Protein AF-X1CKN4-F1 (afdb_monomer_lite)

Radius of gyration: 12.44 Å; chains: 1; bounding box: 24×24×39 Å

pLDDT: mean 94.7, std 7.76, range [53.31, 98.44]

Sequence (73 aa):
CKIIDQLYEANTFILGFSGGEPLLRKDIFEIFQYASKKMNIALATNGIFITPQIAEKLKDAGVGYVQISNDYN

InterPro domains:
  IPR007197 Radical SAM [PF04055] (4-69)
  IPR013785 Aldolase-type TIM barrel [G3DSA:3.20.20.70] (1-73)
  IPR050377 Radical SAM PqqA peptide cyclase/Mycofactocin maturase MftC-like [PTHR11228] (2-69)
  IPR058240 Radical SAM superfamily [SSF102114] (2-71)

Organism: NCBI:txid412755

Foldseek 3Di:
DVVLVVC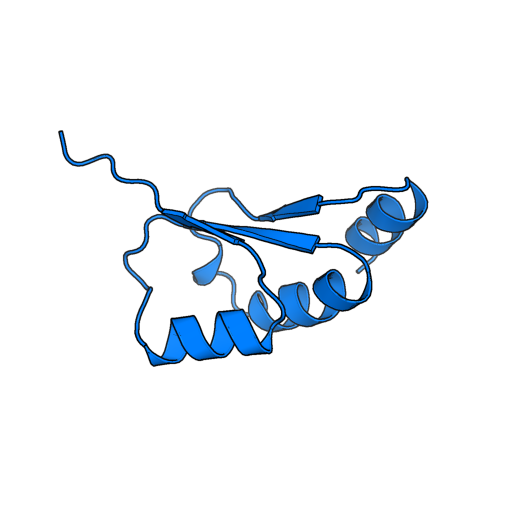LVVVPAEDEDDDAALVVDPCSLVVLLVNLVRHAYEYEHCCPPDDPVVVVSCVVSRHPYYHHDDPPD

Secondary structure (DSSP, 8-state):
-HHHHHHHHTT--EEEE-SS-GGGSTTHHHHHHHHHTTSEEEEEE-STT--HHHHHHHHHTTEEEEEE-----

Structure (mmCIF, N/CA/C/O backbone):
data_AF-X1CKN4-F1
#
_entry.id   AF-X1CKN4-F1
#
loop_
_atom_site.group_PDB
_atom_site.id
_atom_site.type_symbol
_atom_site.label_atom_id
_atom_site.label_alt_id
_atom_site.label_comp_id
_atom_site.label_asym_id
_atom_site.label_entity_id
_atom_site.label_seq_id
_atom_site.pdbx_PDB_ins_code
_atom_site.Cartn_x
_atom_site.Cartn_y
_atom_site.Cartn_z
_atom_site.occupancy
_atom_site.B_iso_or_equiv
_atom_site.auth_seq_id
_atom_site.auth_comp_id
_atom_site.auth_asym_id
_atom_site.auth_atom_id
_atom_site.pdbx_PDB_model_num
ATOM 1 N N . CYS A 1 1 ? 0.200 1.738 12.964 1.00 72.12 1 CYS A N 1
ATOM 2 C CA . CYS A 1 1 ? 0.821 2.833 12.190 1.00 72.12 1 CYS A CA 1
ATOM 3 C C . CYS A 1 1 ? 0.202 4.134 12.668 1.00 72.12 1 CYS A C 1
ATOM 5 O O . CYS A 1 1 ? -0.864 4.472 12.176 1.00 72.12 1 CYS A O 1
ATOM 7 N N . LYS A 1 2 ? 0.833 4.852 13.609 1.00 90.62 2 LYS A N 1
ATOM 8 C CA . LYS A 1 2 ? 0.178 5.946 14.356 1.00 90.62 2 LYS A CA 1
ATOM 9 C C . LYS A 1 2 ? -0.550 6.970 13.467 1.00 90.62 2 LYS A C 1
ATOM 11 O O . LYS A 1 2 ? -1.672 7.334 13.773 1.00 90.62 2 LYS A O 1
ATOM 16 N N . ILE A 1 3 ? 0.048 7.368 12.342 1.00 96.31 3 ILE A N 1
ATOM 17 C CA . ILE A 1 3 ? -0.561 8.326 11.400 1.00 96.31 3 ILE A CA 1
ATOM 18 C C . ILE A 1 3 ? -1.783 7.738 10.676 1.00 96.31 3 ILE A C 1
ATOM 20 O O . ILE A 1 3 ? -2.781 8.422 10.502 1.00 96.31 3 ILE A O 1
ATOM 24 N N . ILE A 1 4 ? -1.732 6.468 10.268 1.00 97.50 4 ILE A N 1
ATOM 25 C CA . ILE A 1 4 ? -2.850 5.805 9.572 1.00 97.50 4 ILE A CA 1
ATOM 26 C C . ILE A 1 4 ? -4.049 5.666 10.513 1.00 97.50 4 ILE A C 1
ATOM 28 O O . ILE A 1 4 ? -5.183 5.871 10.093 1.00 97.50 4 ILE A O 1
ATOM 32 N N . ASP A 1 5 ? -3.789 5.354 11.783 1.00 97.94 5 ASP A N 1
ATOM 33 C CA . ASP A 1 5 ? -4.830 5.258 12.805 1.00 97.94 5 ASP A CA 1
ATOM 34 C C . ASP A 1 5 ? -5.468 6.632 13.067 1.00 97.94 5 ASP A C 1
ATOM 36 O O . ASP A 1 5 ? -6.687 6.746 13.042 1.00 97.94 5 ASP A O 1
ATOM 40 N N . GLN A 1 6 ? -4.661 7.694 13.167 1.00 98.31 6 GLN A N 1
ATOM 41 C CA . GLN A 1 6 ? -5.154 9.073 13.295 1.00 98.31 6 GLN A CA 1
ATOM 42 C C . GLN A 1 6 ? -6.004 9.524 12.098 1.00 98.31 6 GLN A C 1
ATOM 44 O O . GLN A 1 6 ? -7.020 10.189 12.278 1.00 98.31 6 GLN A O 1
ATOM 49 N N . LEU A 1 7 ? -5.611 9.167 10.871 1.00 97.88 7 LEU A N 1
ATOM 50 C CA . LEU A 1 7 ? -6.386 9.490 9.668 1.00 97.88 7 LEU A CA 1
ATOM 51 C C . LEU A 1 7 ? -7.730 8.756 9.646 1.00 97.88 7 LEU A C 1
ATOM 53 O O . LEU A 1 7 ? -8.747 9.349 9.281 1.00 97.88 7 LEU A O 1
ATOM 57 N N . TYR A 1 8 ? -7.741 7.492 10.066 1.00 97.94 8 TYR A N 1
ATOM 58 C CA . TYR A 1 8 ? -8.970 6.720 10.206 1.00 97.94 8 TYR A CA 1
ATOM 59 C C . TYR A 1 8 ? -9.892 7.306 11.284 1.00 97.94 8 TYR A C 1
ATOM 61 O O . TYR A 1 8 ? -11.074 7.515 11.025 1.00 97.94 8 TYR A O 1
ATOM 69 N N . GLU A 1 9 ? -9.352 7.652 12.457 1.00 98.12 9 GLU A N 1
ATOM 70 C CA . GLU A 1 9 ? -10.090 8.331 13.536 1.00 98.12 9 GLU A CA 1
ATOM 71 C C . GLU A 1 9 ? -10.651 9.694 13.093 1.00 98.12 9 GLU A C 1
ATOM 73 O O . GLU A 1 9 ? -11.714 10.112 13.549 1.00 98.12 9 GLU A O 1
ATOM 78 N N . ALA A 1 10 ? -9.982 10.362 12.149 1.00 98.19 10 ALA A N 1
ATOM 79 C CA . ALA A 1 10 ? -10.454 11.587 11.509 1.00 98.19 10 ALA A CA 1
ATOM 80 C C . ALA A 1 10 ? -11.506 11.357 10.398 1.00 98.19 10 ALA A C 1
ATOM 82 O O . ALA A 1 10 ? -11.853 12.301 9.691 1.00 98.19 10 ALA A O 1
ATOM 83 N N . ASN A 1 11 ? -12.036 10.137 10.244 1.00 97.81 11 ASN A N 1
ATOM 84 C CA . ASN A 1 11 ? -13.015 9.742 9.219 1.00 97.81 11 ASN A CA 1
ATOM 85 C C . ASN A 1 11 ? -12.517 9.902 7.771 1.00 97.81 11 ASN A C 1
ATOM 87 O O . ASN A 1 11 ? -13.296 10.174 6.854 1.00 97.81 11 ASN A O 1
ATOM 91 N N . THR A 1 12 ? -11.217 9.717 7.539 1.00 98.12 12 THR A N 1
ATOM 92 C CA . THR A 1 12 ? -10.671 9.677 6.176 1.00 98.12 12 THR A CA 1
ATOM 93 C C . THR A 1 12 ? -11.219 8.458 5.431 1.00 98.12 12 THR A C 1
ATOM 95 O O . THR A 1 12 ? -11.093 7.332 5.903 1.00 98.12 12 THR A O 1
ATOM 98 N N . PHE A 1 13 ? -11.811 8.663 4.250 1.00 96.88 13 PHE A N 1
ATOM 99 C CA . PHE A 1 13 ? -12.404 7.575 3.459 1.00 96.88 13 PHE A CA 1
ATOM 100 C C . PHE A 1 13 ? -11.414 6.910 2.487 1.00 96.88 13 PHE A C 1
ATOM 102 O O . PHE A 1 13 ? -11.432 5.688 2.310 1.00 96.88 13 PHE A O 1
ATOM 109 N N . ILE A 1 14 ? -10.548 7.713 1.858 1.00 97.88 14 ILE A N 1
ATOM 110 C CA . ILE A 1 14 ? -9.528 7.266 0.901 1.00 97.88 14 ILE A CA 1
ATOM 111 C C . ILE A 1 14 ? -8.161 7.749 1.377 1.00 97.88 14 ILE A C 1
ATOM 113 O O . ILE A 1 14 ? -7.978 8.937 1.636 1.00 97.88 14 ILE A O 1
ATOM 117 N N . LEU A 1 15 ? -7.196 6.834 1.437 1.00 97.81 15 LEU A N 1
ATOM 118 C CA . LEU A 1 15 ? -5.796 7.137 1.698 1.00 97.81 15 LEU A CA 1
ATOM 119 C C . LEU A 1 15 ? -4.973 6.954 0.419 1.00 97.81 15 LEU A C 1
ATOM 121 O O . LEU A 1 15 ? -4.825 5.841 -0.088 1.00 97.81 15 LEU A O 1
ATOM 125 N N . GLY A 1 16 ? -4.432 8.063 -0.087 1.00 97.56 16 GLY A N 1
ATOM 126 C CA . GLY A 1 16 ? -3.550 8.086 -1.250 1.00 97.56 16 GLY A CA 1
ATOM 127 C C . GLY A 1 16 ? -2.076 7.938 -0.873 1.00 97.56 16 GLY A C 1
ATOM 128 O O . GLY A 1 16 ? -1.567 8.682 -0.036 1.00 97.56 16 GLY A O 1
ATOM 129 N N . PHE A 1 17 ? -1.380 7.020 -1.538 1.00 96.88 17 PHE A N 1
ATOM 130 C CA . PHE A 1 17 ? 0.070 6.870 -1.485 1.00 96.88 17 PHE A CA 1
ATOM 131 C C . PHE A 1 17 ? 0.689 7.434 -2.759 1.00 96.88 17 PHE A C 1
ATOM 133 O O . PHE A 1 17 ? 0.380 6.988 -3.860 1.00 96.88 17 PHE A O 1
ATOM 140 N N . SER A 1 18 ? 1.557 8.425 -2.593 1.00 93.12 18 SER A N 1
ATOM 141 C CA . SER A 1 18 ? 2.259 9.135 -3.667 1.00 93.12 18 SER A CA 1
ATOM 142 C C . SER A 1 18 ? 3.679 9.509 -3.203 1.00 93.12 18 SER A C 1
ATOM 144 O O . SER A 1 18 ? 4.180 8.934 -2.233 1.00 93.12 18 SER A O 1
ATOM 146 N N . GLY A 1 19 ? 4.342 10.457 -3.876 1.00 86.81 19 GLY A N 1
ATOM 147 C CA . GLY A 1 19 ? 5.681 10.948 -3.541 1.00 86.81 19 GLY A CA 1
ATOM 148 C C . GLY A 1 19 ? 6.631 10.800 -4.727 1.00 86.81 19 GLY A C 1
ATOM 149 O O . GLY A 1 19 ? 6.297 11.226 -5.825 1.00 86.81 19 GLY A O 1
ATOM 150 N N . GLY A 1 20 ? 7.805 10.203 -4.495 1.00 88.12 20 GLY A N 1
ATOM 151 C CA . GLY A 1 20 ? 8.677 9.717 -5.570 1.00 88.12 20 GLY A CA 1
ATOM 152 C C . GLY A 1 20 ? 8.078 8.468 -6.221 1.00 88.12 20 GLY A C 1
ATOM 153 O O . GLY A 1 20 ? 7.138 8.559 -6.996 1.00 88.12 20 GLY A O 1
ATOM 154 N N . GLU A 1 21 ? 8.582 7.286 -5.861 1.00 94.88 21 GLU A N 1
ATOM 155 C CA . GLU A 1 21 ? 7.978 6.008 -6.262 1.00 94.88 21 GLU A CA 1
ATOM 156 C C . GLU A 1 21 ? 7.662 5.160 -5.017 1.00 94.88 21 GLU A C 1
ATOM 158 O O . GLU A 1 21 ? 8.593 4.644 -4.384 1.00 94.88 21 GLU A O 1
ATOM 163 N N . PRO A 1 22 ? 6.377 5.019 -4.627 1.00 95.69 22 PRO A N 1
ATOM 164 C CA . PRO A 1 22 ? 5.986 4.267 -3.435 1.00 95.69 22 PRO A CA 1
ATOM 165 C C . PRO A 1 22 ? 6.456 2.809 -3.435 1.00 95.69 22 PRO A C 1
ATOM 167 O O . PRO A 1 22 ? 6.787 2.287 -2.370 1.00 95.69 22 PRO A O 1
ATOM 170 N N . LEU A 1 23 ? 6.549 2.159 -4.602 1.00 95.75 23 LEU A N 1
ATOM 171 C CA . LEU A 1 23 ? 6.976 0.759 -4.717 1.00 95.75 23 LEU A CA 1
ATOM 172 C C . LEU A 1 23 ? 8.455 0.526 -4.363 1.00 95.75 23 LEU A C 1
ATOM 174 O O . LEU A 1 23 ? 8.849 -0.617 -4.143 1.00 95.75 23 LEU A O 1
ATOM 178 N N . LEU A 1 24 ? 9.273 1.581 -4.253 1.00 95.25 24 LEU A N 1
ATOM 179 C CA . LEU A 1 24 ? 10.663 1.475 -3.785 1.00 95.25 24 LEU A CA 1
ATOM 180 C C . LEU A 1 24 ? 10.779 1.313 -2.264 1.00 95.25 24 LEU A C 1
ATOM 182 O O . LEU A 1 24 ? 11.844 0.964 -1.745 1.00 95.25 24 LEU A O 1
ATOM 186 N N . ARG A 1 25 ? 9.704 1.585 -1.521 1.00 95.12 25 ARG A N 1
ATOM 187 C CA . ARG A 1 25 ? 9.698 1.471 -0.067 1.00 95.12 25 ARG A CA 1
ATOM 188 C C . ARG A 1 25 ? 9.572 -0.002 0.350 1.00 95.12 25 ARG A C 1
ATOM 190 O O . ARG A 1 25 ? 8.617 -0.682 -0.007 1.00 95.12 25 ARG A O 1
ATOM 197 N N . LYS A 1 26 ? 10.528 -0.490 1.150 1.00 96.00 26 LYS A N 1
ATOM 198 C CA . LYS A 1 26 ? 10.674 -1.920 1.504 1.00 96.00 26 LYS A CA 1
ATOM 199 C C . LYS A 1 26 ? 9.444 -2.533 2.189 1.00 96.00 26 LYS A C 1
ATOM 201 O O . LYS A 1 26 ? 9.139 -3.693 1.955 1.00 96.00 26 LYS A O 1
ATOM 206 N N . ASP A 1 27 ? 8.760 -1.754 3.017 1.00 96.88 27 ASP A N 1
ATOM 207 C CA . ASP A 1 27 ? 7.604 -2.139 3.838 1.00 96.88 27 ASP A CA 1
ATOM 208 C C . ASP A 1 27 ? 6.257 -1.723 3.212 1.00 96.88 27 ASP A C 1
ATOM 210 O O . ASP A 1 27 ? 5.221 -1.759 3.875 1.00 96.88 27 ASP A O 1
ATOM 214 N N . ILE A 1 28 ? 6.229 -1.310 1.938 1.00 97.06 28 ILE A N 1
ATOM 215 C CA . ILE A 1 28 ? 5.035 -0.688 1.345 1.00 97.06 28 ILE A CA 1
ATOM 216 C C . ILE A 1 28 ? 3.812 -1.618 1.309 1.00 97.06 28 ILE A C 1
ATOM 218 O O . ILE A 1 28 ? 2.703 -1.187 1.617 1.00 97.06 28 ILE A O 1
ATOM 222 N N . PHE A 1 29 ? 4.003 -2.904 1.006 1.00 97.81 29 PHE A N 1
ATOM 223 C CA . PHE A 1 29 ? 2.901 -3.868 0.953 1.00 97.81 29 PHE A CA 1
ATOM 224 C C . PHE A 1 29 ? 2.313 -4.152 2.339 1.00 97.81 29 PHE A C 1
ATOM 226 O O . PHE A 1 29 ? 1.098 -4.279 2.468 1.00 97.81 29 PHE A O 1
ATOM 233 N N . GLU A 1 30 ? 3.143 -4.183 3.384 1.00 98.12 30 GLU A N 1
ATOM 234 C CA . GLU A 1 30 ? 2.677 -4.319 4.771 1.00 98.12 30 GLU A CA 1
ATOM 235 C C . GLU A 1 30 ? 1.853 -3.095 5.189 1.00 98.12 30 GLU A C 1
ATOM 237 O O . GLU A 1 30 ? 0.810 -3.218 5.835 1.00 98.12 30 GLU A O 1
ATOM 242 N N . ILE A 1 31 ? 2.281 -1.902 4.765 1.00 97.88 31 ILE A N 1
ATOM 243 C CA . ILE A 1 31 ? 1.547 -0.658 5.002 1.00 97.88 31 ILE A CA 1
ATOM 244 C C . ILE A 1 31 ? 0.198 -0.670 4.286 1.00 97.88 31 ILE A C 1
ATOM 246 O O . ILE A 1 31 ? -0.809 -0.323 4.905 1.00 97.88 31 ILE A O 1
ATOM 250 N N . PHE A 1 32 ? 0.157 -1.083 3.018 1.00 98.25 32 PHE A N 1
ATOM 251 C CA . PHE A 1 32 ? -1.089 -1.223 2.265 1.00 98.25 32 PHE A CA 1
ATOM 252 C C . PHE A 1 32 ? -2.039 -2.209 2.945 1.00 98.25 32 PHE A C 1
ATOM 254 O O . PHE A 1 32 ? -3.176 -1.838 3.218 1.00 98.25 32 PHE A O 1
ATOM 261 N N . GLN A 1 33 ? -1.557 -3.396 3.327 1.00 98.25 33 GLN A N 1
ATOM 262 C CA . GLN A 1 33 ? -2.346 -4.402 4.053 1.00 98.25 33 GLN A CA 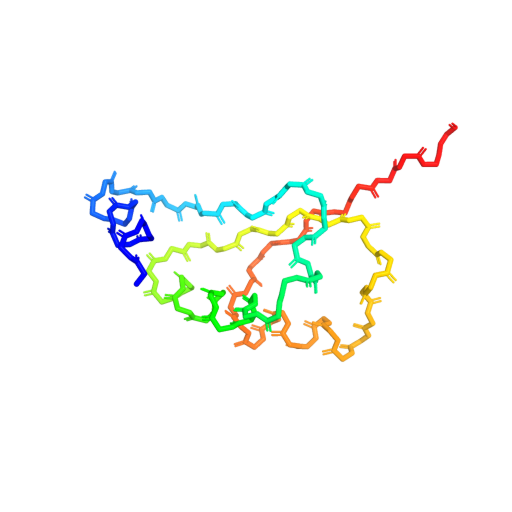1
ATOM 263 C C . GLN A 1 33 ? -2.881 -3.890 5.390 1.00 98.25 33 GLN A C 1
ATOM 265 O O . GLN A 1 33 ? -3.969 -4.266 5.830 1.00 98.25 33 GLN A O 1
ATOM 270 N N . TYR A 1 34 ? -2.104 -3.064 6.086 1.00 98.19 34 TYR A N 1
ATOM 271 C CA . TYR A 1 34 ? -2.544 -2.460 7.334 1.00 98.19 34 TYR A CA 1
ATOM 272 C C . TYR A 1 34 ? -3.617 -1.393 7.103 1.00 98.19 34 TYR A C 1
ATOM 274 O O . TYR A 1 34 ? -4.606 -1.336 7.837 1.00 98.19 34 TYR A O 1
ATOM 282 N N . ALA A 1 35 ? -3.410 -0.538 6.103 1.00 98.12 35 ALA A N 1
ATOM 283 C CA . ALA A 1 35 ? -4.284 0.583 5.798 1.00 98.12 35 ALA A CA 1
ATOM 284 C C . ALA A 1 35 ? -5.612 0.132 5.176 1.00 98.12 35 ALA A C 1
ATOM 286 O O . ALA A 1 35 ? -6.658 0.674 5.531 1.00 98.12 35 ALA A O 1
ATOM 287 N N . SER A 1 36 ? -5.589 -0.887 4.311 1.00 98.25 36 SER A N 1
ATOM 288 C CA . SER A 1 36 ? -6.764 -1.404 3.596 1.00 98.25 36 SER A CA 1
ATOM 289 C C . SER A 1 36 ? -7.814 -2.029 4.512 1.00 98.25 36 SER A C 1
ATOM 291 O O . SER A 1 36 ? -8.987 -2.093 4.163 1.00 98.25 36 SER A O 1
ATOM 293 N N . LYS A 1 37 ? -7.432 -2.403 5.739 1.00 97.75 37 LYS A N 1
ATOM 294 C CA . LYS A 1 37 ? -8.368 -2.826 6.795 1.00 97.75 37 LYS A CA 1
ATOM 295 C C . LYS A 1 37 ? -9.198 -1.675 7.378 1.00 97.75 37 LYS A C 1
ATOM 297 O O . LYS A 1 37 ? -10.111 -1.937 8.153 1.00 97.75 37 LYS A O 1
ATOM 302 N N . LYS A 1 38 ? -8.845 -0.420 7.079 1.00 97.94 38 LYS A N 1
ATOM 303 C CA . LYS A 1 38 ? -9.445 0.788 7.669 1.00 97.94 38 LYS A CA 1
ATOM 304 C C . LYS A 1 38 ? -9.992 1.763 6.631 1.00 97.94 38 LYS A C 1
ATOM 306 O O . LYS A 1 38 ? -10.996 2.415 6.882 1.00 97.94 38 LYS A O 1
ATOM 311 N N . MET A 1 39 ? -9.313 1.900 5.495 1.00 98.38 39 MET A N 1
ATOM 312 C CA . MET A 1 39 ? -9.591 2.918 4.482 1.00 98.38 39 MET A CA 1
ATOM 313 C C . MET A 1 39 ? -9.409 2.346 3.079 1.00 98.38 39 MET A C 1
ATOM 315 O O . MET A 1 39 ? -8.669 1.382 2.884 1.00 98.38 39 MET A O 1
ATOM 319 N N . ASN A 1 40 ? -10.028 2.981 2.085 1.00 98.31 40 ASN A N 1
ATOM 320 C CA . ASN A 1 40 ? -9.786 2.640 0.687 1.00 98.31 40 ASN A CA 1
ATOM 321 C C . ASN A 1 40 ? -8.408 3.146 0.260 1.00 98.31 40 ASN A C 1
ATOM 323 O O . ASN A 1 40 ? -8.083 4.316 0.467 1.00 98.31 40 ASN A O 1
ATOM 327 N N . ILE A 1 41 ? -7.599 2.275 -0.338 1.00 98.38 41 ILE A N 1
ATOM 328 C CA . ILE A 1 41 ? -6.212 2.599 -0.679 1.00 98.38 41 ILE A CA 1
ATOM 329 C C . ILE A 1 41 ? -6.090 2.936 -2.159 1.00 98.38 41 ILE A C 1
ATOM 331 O O . ILE A 1 41 ? -6.479 2.144 -3.022 1.00 98.38 41 ILE A O 1
ATOM 335 N N . ALA A 1 42 ? -5.511 4.104 -2.426 1.00 98.25 42 ALA A N 1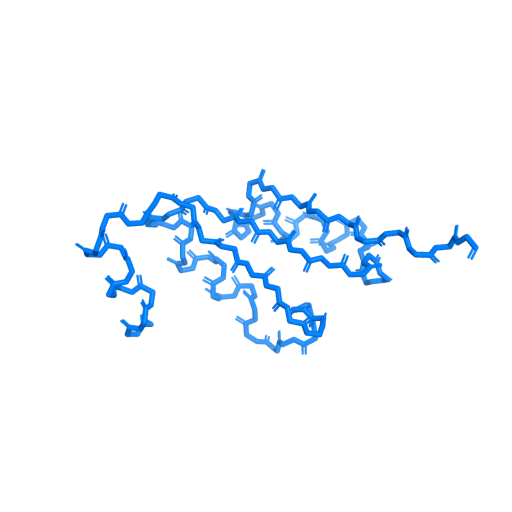
ATOM 336 C CA . ALA A 1 42 ? -5.148 4.574 -3.753 1.00 98.25 42 ALA A CA 1
ATOM 337 C C . ALA A 1 42 ? -3.621 4.679 -3.865 1.00 98.25 42 ALA A C 1
ATOM 339 O O . ALA A 1 42 ? -2.970 5.234 -2.982 1.00 98.25 42 ALA A O 1
ATOM 340 N N . LEU A 1 43 ? -3.047 4.171 -4.952 1.00 98.19 43 LEU A N 1
ATOM 341 C CA . LEU A 1 43 ? -1.619 4.262 -5.259 1.00 98.19 43 LEU A CA 1
ATOM 342 C C . LEU A 1 43 ? -1.411 5.142 -6.494 1.00 98.19 43 LEU A C 1
ATOM 344 O O . LEU A 1 43 ? -2.006 4.876 -7.530 1.00 98.19 43 LEU A O 1
ATOM 348 N N . ALA A 1 44 ? -0.530 6.134 -6.409 1.00 97.25 44 ALA A N 1
ATOM 349 C CA . ALA A 1 44 ? 0.046 6.822 -7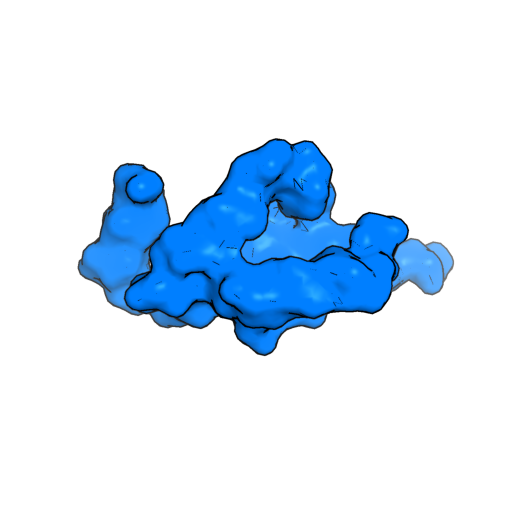.561 1.00 97.25 44 ALA A CA 1
ATOM 350 C C . ALA A 1 44 ? 1.485 6.327 -7.791 1.00 97.25 44 ALA A C 1
ATOM 352 O O . ALA A 1 44 ? 2.294 6.341 -6.863 1.00 97.25 44 ALA A O 1
ATOM 353 N N . THR A 1 45 ? 1.804 5.883 -9.008 1.00 95.88 45 THR A N 1
ATOM 354 C CA . THR A 1 45 ? 3.109 5.300 -9.380 1.00 95.88 45 THR A CA 1
ATOM 355 C C . THR A 1 45 ? 3.550 5.774 -10.766 1.00 95.88 45 THR A C 1
ATOM 357 O O . THR A 1 45 ? 2.718 6.095 -11.616 1.00 95.88 45 THR A O 1
ATOM 360 N N . ASN A 1 46 ? 4.861 5.781 -11.022 1.00 94.50 46 ASN A N 1
ATOM 361 C CA . ASN A 1 46 ? 5.413 5.991 -12.365 1.00 94.50 46 ASN A CA 1
ATOM 362 C C . ASN A 1 46 ? 5.236 4.770 -13.293 1.00 94.50 46 ASN A C 1
ATOM 364 O O . ASN A 1 46 ? 5.559 4.837 -14.475 1.00 94.50 46 ASN A O 1
ATOM 368 N N . GLY A 1 47 ? 4.756 3.640 -12.764 1.00 93.31 47 GLY A N 1
ATOM 369 C CA . GLY A 1 47 ? 4.440 2.438 -13.533 1.00 93.31 47 GLY A CA 1
ATOM 370 C C . GLY A 1 47 ? 5.636 1.559 -13.915 1.00 93.31 47 GLY A C 1
ATOM 371 O O . GLY A 1 47 ? 5.417 0.419 -14.316 1.00 93.31 47 GLY A O 1
ATOM 372 N N . ILE A 1 48 ? 6.886 2.010 -13.740 1.00 92.56 48 ILE A N 1
ATOM 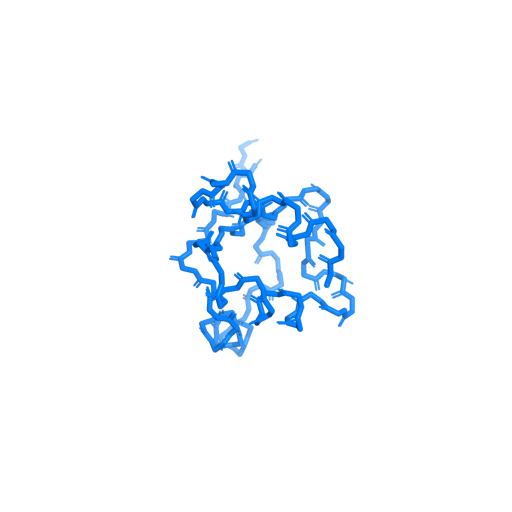373 C CA . ILE A 1 48 ? 8.099 1.291 -14.189 1.00 92.56 48 ILE A CA 1
ATOM 374 C C . ILE A 1 48 ? 8.214 -0.097 -13.542 1.00 92.56 48 ILE A C 1
ATOM 376 O O . ILE A 1 48 ? 8.655 -1.052 -14.178 1.00 92.56 48 ILE A O 1
ATOM 380 N N . PHE A 1 49 ? 7.805 -0.221 -12.278 1.00 92.25 49 PHE A N 1
ATOM 381 C CA . PHE A 1 49 ? 7.920 -1.463 -11.508 1.00 92.25 49 PHE A CA 1
ATOM 382 C C . PHE A 1 49 ? 6.670 -2.349 -11.564 1.00 92.25 49 PHE A C 1
ATOM 384 O O . PHE A 1 49 ? 6.629 -3.384 -10.897 1.00 92.25 49 PHE A O 1
ATOM 391 N N . ILE A 1 50 ? 5.643 -1.972 -12.329 1.00 94.50 50 ILE A N 1
ATOM 392 C CA . ILE A 1 50 ? 4.425 -2.775 -12.431 1.00 94.50 50 ILE A CA 1
ATOM 393 C C . ILE A 1 50 ? 4.688 -3.986 -13.330 1.00 94.50 50 ILE A C 1
ATOM 395 O O . ILE A 1 50 ? 4.720 -3.902 -14.554 1.00 94.50 50 ILE A O 1
ATOM 399 N N . THR A 1 51 ? 4.841 -5.144 -12.694 1.00 96.44 51 THR A N 1
ATOM 400 C CA . THR A 1 51 ? 4.804 -6.466 -13.330 1.00 96.44 51 THR A CA 1
ATOM 401 C C . THR A 1 51 ? 3.500 -7.185 -12.967 1.00 96.44 51 THR A C 1
ATOM 403 O O . THR A 1 51 ? 2.844 -6.784 -12.002 1.00 96.44 51 THR A O 1
ATOM 406 N N . PRO A 1 52 ? 3.119 -8.282 -13.651 1.00 97.94 52 PRO A N 1
ATOM 407 C CA . PRO A 1 52 ? 1.967 -9.091 -13.243 1.00 97.94 52 PRO A CA 1
ATOM 408 C C . PRO A 1 52 ? 2.031 -9.542 -11.776 1.00 97.94 52 PRO A C 1
ATOM 410 O O . PRO A 1 52 ? 1.032 -9.482 -11.067 1.00 97.94 52 PRO A O 1
ATOM 413 N N . GLN A 1 53 ? 3.221 -9.906 -11.287 1.00 97.81 53 GLN A N 1
ATOM 414 C CA . GLN A 1 53 ? 3.429 -10.314 -9.895 1.00 97.81 53 GLN A CA 1
ATOM 415 C C . GLN A 1 53 ? 3.259 -9.144 -8.918 1.00 97.81 53 GLN A C 1
ATOM 417 O O . GLN A 1 53 ? 2.755 -9.325 -7.813 1.00 97.81 53 GLN A O 1
ATOM 422 N N . ILE A 1 54 ? 3.683 -7.935 -9.298 1.00 97.38 54 ILE A N 1
ATOM 423 C CA . ILE A 1 54 ? 3.464 -6.735 -8.480 1.00 97.38 54 ILE A CA 1
ATOM 424 C C . ILE A 1 54 ? 1.987 -6.340 -8.491 1.00 97.38 54 ILE A C 1
ATOM 426 O O . ILE A 1 54 ? 1.455 -5.998 -7.440 1.00 97.38 54 ILE A O 1
ATOM 430 N N . ALA A 1 55 ? 1.306 -6.444 -9.633 1.00 97.62 55 ALA A N 1
ATOM 431 C CA . ALA A 1 55 ? -0.130 -6.198 -9.731 1.00 97.62 55 ALA A CA 1
ATOM 432 C C . ALA A 1 55 ? -0.936 -7.150 -8.828 1.00 97.62 55 ALA A C 1
ATOM 434 O O . ALA A 1 55 ? -1.841 -6.707 -8.121 1.00 97.62 55 ALA A O 1
ATOM 435 N N . GLU A 1 56 ? -0.567 -8.433 -8.784 1.00 98.31 56 GLU A N 1
ATOM 436 C CA . GLU A 1 56 ? -1.160 -9.410 -7.865 1.00 98.31 56 GLU A CA 1
ATOM 437 C C . GLU A 1 56 ? -0.896 -9.040 -6.400 1.00 98.31 56 GLU A C 1
ATOM 439 O O . GLU A 1 56 ? -1.833 -8.935 -5.614 1.00 98.31 56 GLU A O 1
ATOM 444 N N . LYS A 1 57 ? 0.348 -8.690 -6.048 1.00 98.00 57 LYS A N 1
ATOM 445 C CA . LYS A 1 57 ? 0.676 -8.220 -4.691 1.00 98.00 57 LYS A CA 1
ATOM 446 C C . LYS A 1 57 ? -0.086 -6.960 -4.281 1.00 98.00 57 LYS A C 1
ATOM 448 O O . LYS A 1 57 ? -0.441 -6.824 -3.115 1.00 98.00 57 LYS A O 1
ATOM 453 N N . LEU A 1 58 ? -0.324 -6.026 -5.204 1.00 98.25 58 LEU A N 1
ATOM 454 C CA . LEU A 1 58 ? -1.116 -4.820 -4.941 1.00 98.25 58 LEU A CA 1
ATOM 455 C C . LEU A 1 58 ? -2.572 -5.172 -4.628 1.00 98.25 58 LEU A C 1
ATOM 457 O O . LEU A 1 58 ? -3.124 -4.670 -3.647 1.00 98.25 58 LEU A O 1
ATOM 461 N N . LYS A 1 59 ? -3.163 -6.075 -5.419 1.00 98.25 59 LYS A N 1
ATOM 462 C CA . LYS A 1 59 ? -4.507 -6.606 -5.176 1.00 98.25 59 LYS A CA 1
ATOM 463 C C . LYS A 1 59 ? -4.587 -7.295 -3.813 1.00 98.25 59 LYS A C 1
ATOM 465 O O . LYS A 1 59 ? -5.467 -6.964 -3.022 1.00 98.25 59 LYS A O 1
ATOM 470 N N . ASP A 1 60 ? -3.648 -8.189 -3.514 1.00 98.38 60 ASP A N 1
ATOM 471 C CA . ASP A 1 60 ? -3.603 -8.931 -2.248 1.00 98.38 60 ASP A CA 1
ATOM 472 C C . ASP A 1 60 ? -3.371 -8.015 -1.041 1.00 98.38 60 ASP A C 1
ATOM 474 O O . ASP A 1 60 ? -3.828 -8.294 0.068 1.00 98.38 60 ASP A O 1
ATOM 478 N N . ALA A 1 61 ? -2.686 -6.887 -1.246 1.00 98.38 61 ALA A N 1
ATOM 479 C CA . ALA A 1 61 ? -2.493 -5.873 -0.219 1.00 98.38 61 ALA A CA 1
ATOM 480 C C . ALA A 1 61 ? -3.720 -4.966 0.007 1.00 98.38 61 ALA A C 1
ATOM 482 O O . ALA A 1 61 ? -3.729 -4.158 0.940 1.00 98.38 61 ALA A O 1
ATOM 483 N N . GLY A 1 62 ? -4.768 -5.105 -0.809 1.00 98.38 62 GLY A N 1
ATOM 484 C CA . GLY A 1 62 ? -6.001 -4.326 -0.706 1.00 98.38 62 GLY A CA 1
ATOM 485 C C . GLY A 1 62 ? -5.925 -2.946 -1.364 1.00 98.38 62 GLY A C 1
ATOM 486 O O . GLY A 1 62 ? -6.666 -2.043 -0.976 1.00 98.38 62 GLY A O 1
ATOM 487 N N . VAL A 1 63 ? -5.034 -2.757 -2.343 1.00 98.44 63 VAL A N 1
ATOM 488 C CA . VAL A 1 63 ? -5.011 -1.539 -3.165 1.00 98.44 63 VAL A CA 1
ATOM 489 C C . VAL A 1 63 ? -6.178 -1.585 -4.148 1.00 98.44 63 VAL A C 1
ATOM 491 O O . VAL A 1 63 ? -6.232 -2.447 -5.023 1.00 98.44 63 VAL A O 1
ATOM 494 N N . GLY A 1 64 ? -7.126 -0.660 -3.989 1.00 96.94 64 GLY A N 1
ATOM 495 C CA . GLY A 1 64 ? -8.361 -0.621 -4.780 1.00 96.94 64 GLY A CA 1
ATOM 496 C C . GLY A 1 64 ? -8.277 0.262 -6.023 1.00 96.94 64 GLY A C 1
ATOM 497 O O . GLY A 1 64 ? -9.097 0.129 -6.927 1.00 96.94 64 GLY A O 1
ATOM 498 N N . TYR A 1 65 ? -7.296 1.164 -6.079 1.00 97.50 65 TYR A N 1
ATOM 499 C CA . TYR A 1 65 ? -7.109 2.085 -7.194 1.00 97.50 65 TYR A CA 1
ATOM 500 C C . TYR A 1 65 ? -5.625 2.344 -7.448 1.00 97.50 65 TYR A C 1
ATOM 502 O O . TYR A 1 65 ? -4.863 2.586 -6.510 1.00 97.50 65 TYR A O 1
ATOM 510 N N . VAL A 1 66 ? -5.226 2.324 -8.721 1.00 97.06 66 VAL A N 1
ATOM 511 C CA . VAL A 1 66 ? 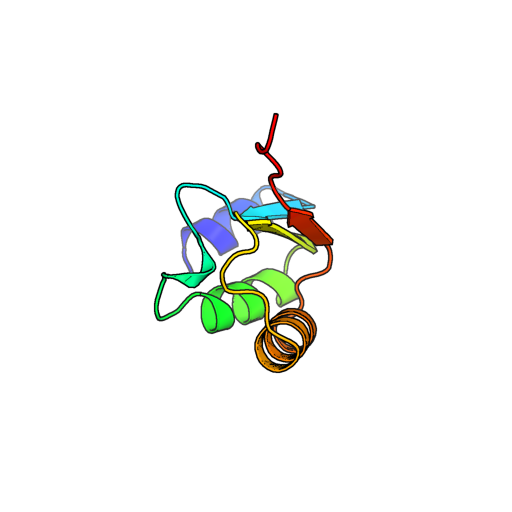-3.863 2.636 -9.160 1.00 97.06 66 VAL A CA 1
ATOM 512 C C . VAL A 1 66 ? -3.925 3.711 -10.242 1.00 97.06 66 VAL A C 1
ATOM 514 O O . VAL A 1 66 ? -4.513 3.502 -11.300 1.00 97.06 66 VAL A O 1
ATOM 517 N N . GLN A 1 67 ? -3.301 4.852 -9.973 1.00 95.50 67 GLN A N 1
ATOM 518 C CA . GLN A 1 67 ? -3.035 5.918 -10.928 1.00 95.50 67 GLN A CA 1
ATOM 519 C C . GLN A 1 67 ? -1.606 5.771 -11.451 1.00 95.50 67 GLN A C 1
ATOM 521 O O . GLN A 1 67 ? -0.653 5.722 -10.672 1.00 95.50 67 GLN A O 1
ATOM 526 N N . ILE A 1 68 ? -1.462 5.737 -12.771 1.00 93.50 68 ILE A N 1
ATOM 527 C CA . ILE A 1 68 ? -0.163 5.676 -13.440 1.00 93.50 68 ILE A CA 1
ATOM 528 C C . ILE A 1 68 ? 0.119 7.048 -14.046 1.00 93.50 68 ILE A C 1
ATOM 530 O O . ILE A 1 68 ? -0.688 7.552 -14.830 1.00 93.50 68 ILE A O 1
ATOM 534 N N . SER A 1 69 ? 1.250 7.646 -13.678 1.00 90.44 69 SER A N 1
ATOM 535 C CA . SER A 1 69 ? 1.746 8.853 -14.340 1.00 90.44 69 SER A CA 1
ATOM 536 C C . SER A 1 69 ? 2.316 8.488 -15.705 1.00 90.44 69 SER A C 1
ATOM 538 O O . SER A 1 69 ? 3.121 7.565 -15.822 1.00 90.44 69 SER A O 1
ATOM 540 N N . ASN A 1 70 ? 1.899 9.218 -16.733 1.00 81.94 70 ASN A N 1
ATOM 541 C CA . ASN A 1 70 ? 2.402 9.065 -18.087 1.00 81.94 70 ASN A CA 1
ATOM 542 C C . ASN A 1 70 ? 2.860 10.433 -18.597 1.00 81.94 70 ASN A C 1
ATOM 544 O O . ASN A 1 70 ? 2.059 11.190 -19.140 1.00 81.94 70 ASN A O 1
ATOM 548 N N . ASP A 1 71 ? 4.144 10.723 -18.403 1.00 75.19 71 ASP A N 1
ATOM 549 C CA . ASP A 1 71 ? 4.758 11.997 -18.794 1.00 75.19 71 ASP A CA 1
ATOM 550 C C . ASP A 1 71 ? 5.483 11.899 -20.151 1.00 75.19 71 ASP A C 1
ATOM 552 O O . ASP A 1 71 ? 6.262 12.780 -20.505 1.00 75.19 71 ASP A O 1
ATOM 556 N N . TYR A 1 72 ? 5.243 10.835 -20.930 1.00 63.44 72 TYR A N 1
ATOM 557 C CA . TYR A 1 72 ? 5.776 10.710 -22.287 1.00 63.44 72 TYR A CA 1
ATOM 558 C C . TYR A 1 72 ? 4.968 11.601 -23.251 1.00 63.44 72 TYR A C 1
ATOM 560 O O . TYR A 1 72 ? 4.035 11.132 -23.902 1.00 63.44 72 TYR A O 1
ATOM 568 N N . ASN A 1 73 ? 5.322 12.888 -23.318 1.00 53.31 73 ASN A N 1
ATOM 569 C CA . ASN A 1 73 ? 5.001 13.822 -24.406 1.00 53.31 73 ASN A CA 1
ATOM 570 C C . ASN A 1 73 ? 6.239 14.650 -24.753 1.00 53.31 73 ASN A C 1
ATOM 572 O O . ASN A 1 73 ? 6.874 15.170 -23.810 1.00 53.31 73 ASN A O 1
#